Protein AF-A0A7S0RJR8-F1 (afdb_monomer)

Radius of gyration: 44.13 Å; Cα contacts (8 Å, |Δi|>4): 48; chains: 1; bounding box: 94×42×120 Å

Organism: NCBI:txid1411642

Secondary structure (DSSP, 8-state):
-HHHHHHHHHHHHHHHHHHHHHHHHHHHH-HHHHHHHHHHHHHHHHHHHHHHHHSSPTTSPP---PPPPHHHHHHHHHHHHHHHHHHHHHHHHHHHHHHHHHHHHHHHHHHHHHHHHHHHHHHHHHHHHHHHHHHHHHHHHHHHHHHHHHHHTSPPP-------

Structure (mmCIF, N/CA/C/O backbone):
data_AF-A0A7S0RJR8-F1
#
_entry.id   AF-A0A7S0RJR8-F1
#
loop_
_atom_site.group_PDB
_atom_site.id
_atom_site.type_symbol
_atom_site.label_atom_id
_atom_site.label_alt_id
_atom_site.label_comp_id
_atom_site.label_asym_id
_atom_site.label_entity_id
_atom_site.label_seq_id
_atom_site.pdbx_PDB_ins_code
_atom_site.Cartn_x
_atom_site.Cartn_y
_atom_site.Cartn_z
_atom_site.occupancy
_atom_site.B_iso_or_equiv
_atom_site.auth_seq_id
_atom_site.auth_comp_id
_atom_site.auth_asym_id
_atom_site.auth_atom_id
_atom_site.pdbx_PDB_model_num
ATOM 1 N N . MET A 1 1 ? 11.176 2.631 5.465 1.00 58.25 1 MET A N 1
ATOM 2 C CA . MET A 1 1 ? 9.996 1.814 5.839 1.00 58.25 1 MET A CA 1
ATOM 3 C C . MET A 1 1 ? 9.701 1.882 7.341 1.00 58.25 1 MET A C 1
ATOM 5 O O . MET A 1 1 ? 8.633 2.353 7.700 1.00 58.25 1 MET A O 1
ATOM 9 N N . ALA A 1 2 ? 10.635 1.516 8.232 1.00 62.03 2 ALA A N 1
ATOM 10 C CA . ALA A 1 2 ? 10.387 1.519 9.686 1.00 62.03 2 ALA A CA 1
ATOM 11 C C . ALA A 1 2 ? 10.075 2.907 10.294 1.00 62.03 2 ALA A C 1
ATOM 13 O O . ALA A 1 2 ? 9.291 3.003 11.236 1.00 62.03 2 ALA A O 1
ATOM 14 N N . LEU A 1 3 ? 10.650 3.986 9.744 1.00 73.12 3 LEU A N 1
ATOM 15 C CA . LEU A 1 3 ? 10.399 5.353 10.218 1.00 73.12 3 LEU A CA 1
ATOM 16 C C . LEU A 1 3 ? 8.960 5.811 9.921 1.00 73.12 3 LEU A C 1
ATOM 18 O O . LEU A 1 3 ? 8.278 6.314 10.804 1.00 73.12 3 LEU A O 1
ATOM 22 N N . SER A 1 4 ? 8.478 5.559 8.701 1.00 73.56 4 SER A N 1
ATOM 23 C CA . SER A 1 4 ? 7.111 5.874 8.266 1.00 73.56 4 SER A CA 1
ATOM 24 C C . SER A 1 4 ? 6.071 5.120 9.093 1.00 73.56 4 SER A C 1
ATOM 26 O O . SER A 1 4 ? 5.076 5.704 9.508 1.00 73.56 4 SER A O 1
ATOM 28 N N . PHE A 1 5 ? 6.339 3.847 9.406 1.00 73.56 5 PHE A N 1
ATOM 29 C CA . PHE A 1 5 ? 5.483 3.052 10.286 1.00 73.56 5 PHE A CA 1
ATOM 30 C C . PHE A 1 5 ? 5.447 3.610 11.716 1.00 73.56 5 PHE A C 1
ATOM 32 O O . PHE A 1 5 ? 4.370 3.769 12.285 1.00 73.56 5 PHE A O 1
ATOM 39 N N . LYS A 1 6 ? 6.603 3.977 12.287 1.00 78.00 6 LYS A N 1
ATOM 40 C CA . LYS A 1 6 ? 6.674 4.593 13.624 1.00 78.00 6 LYS A CA 1
ATOM 41 C C . LYS A 1 6 ? 5.931 5.929 13.693 1.00 78.00 6 LYS A C 1
ATOM 43 O O . LYS A 1 6 ? 5.209 6.159 14.658 1.00 78.00 6 LYS A O 1
ATOM 48 N N . ILE A 1 7 ? 6.073 6.786 12.680 1.00 80.38 7 ILE A N 1
ATOM 49 C CA . ILE A 1 7 ? 5.373 8.079 12.622 1.00 80.38 7 ILE A CA 1
ATOM 50 C C . ILE A 1 7 ? 3.868 7.872 12.431 1.00 80.38 7 ILE A C 1
ATOM 52 O O . ILE A 1 7 ? 3.084 8.497 13.139 1.00 80.38 7 ILE A O 1
ATOM 56 N N . GLY A 1 8 ? 3.459 6.953 11.551 1.00 75.88 8 GLY A N 1
ATOM 57 C CA . GLY A 1 8 ? 2.053 6.586 11.382 1.00 75.88 8 GLY A CA 1
ATOM 58 C C . GLY A 1 8 ? 1.438 6.066 12.681 1.00 75.88 8 GLY A C 1
ATOM 59 O O . GLY A 1 8 ? 0.373 6.521 13.086 1.00 75.88 8 GLY A O 1
ATOM 60 N N . MET A 1 9 ? 2.145 5.191 13.401 1.00 77.38 9 MET A N 1
ATOM 61 C CA . MET A 1 9 ? 1.681 4.677 14.689 1.00 77.38 9 MET A CA 1
ATOM 62 C C . MET A 1 9 ? 1.600 5.764 15.770 1.00 77.38 9 MET A C 1
ATOM 64 O O . MET A 1 9 ? 0.661 5.767 16.567 1.00 77.38 9 MET A O 1
ATOM 68 N N . LEU A 1 10 ? 2.538 6.718 15.786 1.00 79.62 10 LEU A N 1
ATOM 69 C CA . LEU A 1 10 ? 2.441 7.889 16.659 1.00 79.62 10 LEU A CA 1
ATOM 70 C C . LEU A 1 10 ? 1.225 8.753 16.310 1.00 79.62 10 LEU A C 1
ATOM 72 O O . LEU A 1 10 ? 0.498 9.132 17.221 1.00 79.62 10 LEU A O 1
ATOM 76 N N . ALA A 1 11 ? 0.991 9.020 15.021 1.00 74.56 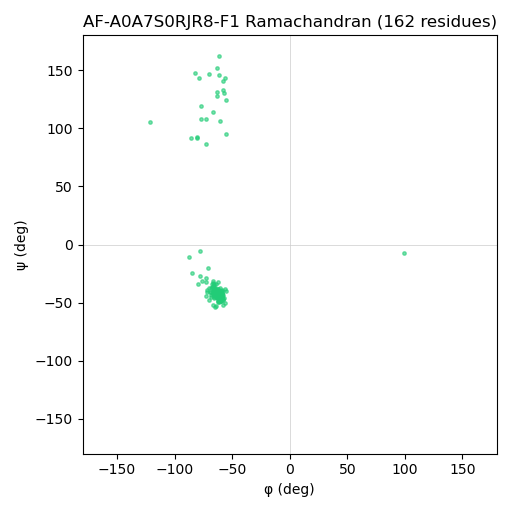11 ALA A N 1
ATOM 77 C CA . ALA A 1 11 ? -0.120 9.837 14.536 1.00 74.56 11 ALA A CA 1
ATOM 78 C C . ALA A 1 11 ? -1.484 9.223 14.882 1.00 74.56 11 ALA A C 1
ATOM 80 O O . ALA A 1 11 ? -2.380 9.927 15.337 1.00 74.56 11 ALA A O 1
ATOM 81 N N . VAL A 1 12 ? -1.625 7.899 14.752 1.00 73.81 12 VAL A N 1
ATOM 82 C CA . VAL A 1 12 ? -2.820 7.174 15.215 1.00 73.81 12 VAL A CA 1
ATOM 83 C C . VAL A 1 12 ? -3.028 7.415 16.711 1.00 73.81 12 VAL A C 1
ATOM 85 O O . VAL A 1 12 ? -4.123 7.772 17.137 1.00 73.81 12 VAL A O 1
ATOM 88 N N . LYS A 1 13 ? -1.970 7.293 17.520 1.00 72.81 13 LYS A N 1
ATOM 89 C CA . LYS A 1 13 ? -2.049 7.449 18.979 1.00 72.81 13 LYS A CA 1
ATOM 90 C C . LYS A 1 13 ? -2.361 8.886 19.418 1.00 72.81 13 LYS A C 1
ATOM 92 O O . LYS A 1 13 ? -3.048 9.070 20.423 1.00 72.81 13 LYS A O 1
ATOM 97 N N . THR A 1 14 ? -1.875 9.897 18.697 1.00 79.06 14 THR A N 1
ATOM 98 C CA . THR A 1 14 ? -2.161 11.311 18.991 1.00 79.06 14 THR A CA 1
ATOM 99 C C . THR A 1 14 ? -3.526 11.759 18.488 1.00 79.06 14 THR A C 1
ATOM 101 O O . THR A 1 14 ? -4.166 12.552 19.173 1.00 79.06 14 THR A O 1
ATOM 104 N N . LEU A 1 15 ? -4.007 11.238 17.356 1.00 77.06 15 LEU A N 1
ATOM 105 C CA . LEU A 1 15 ? -5.312 11.597 16.792 1.00 77.06 15 LEU A CA 1
ATOM 106 C C . LEU A 1 15 ? -6.472 10.792 17.391 1.00 77.06 15 LEU A C 1
ATOM 108 O O . LEU A 1 15 ? -7.588 11.300 17.451 1.00 77.06 15 LEU A O 1
ATOM 112 N N . ALA A 1 16 ? -6.230 9.589 17.919 1.00 76.06 16 ALA A N 1
ATOM 113 C CA . ALA A 1 16 ? -7.283 8.769 18.520 1.00 76.06 16 ALA A CA 1
ATOM 114 C C . ALA A 1 16 ? -7.993 9.474 19.688 1.00 76.06 16 ALA A C 1
ATOM 116 O O . ALA A 1 16 ? -9.217 9.444 19.773 1.00 76.06 16 ALA A O 1
ATOM 117 N N . LYS A 1 17 ? -7.249 10.166 20.561 1.00 79.50 17 LYS A N 1
ATOM 118 C CA . LYS A 1 17 ? -7.817 10.869 21.726 1.00 79.50 17 LYS A CA 1
ATOM 119 C C . LYS A 1 17 ? -8.755 12.033 21.365 1.00 79.50 17 LYS A C 1
ATOM 121 O O . LYS A 1 17 ? -9.876 12.041 21.874 1.00 79.50 17 LYS A O 1
ATOM 126 N N . PRO A 1 18 ? -8.356 13.021 20.537 1.00 82.00 18 PRO A N 1
ATOM 127 C CA . PRO A 1 18 ? -9.256 14.106 20.160 1.00 82.00 18 PRO A CA 1
ATOM 128 C C . PRO A 1 18 ? -10.472 13.588 19.385 1.00 82.00 18 PRO A C 1
ATOM 130 O O . PRO A 1 18 ? -11.582 14.026 19.670 1.00 82.00 18 PRO A O 1
ATOM 133 N N . PHE A 1 19 ? -10.303 12.600 18.497 1.00 82.62 19 PHE A N 1
ATOM 134 C CA . PHE A 1 19 ? -11.430 11.998 17.777 1.00 82.62 19 PHE A CA 1
ATOM 135 C C . PHE A 1 19 ? -12.404 11.274 18.709 1.00 82.62 19 PHE A C 1
ATOM 137 O O . PHE A 1 19 ? -13.611 11.493 18.608 1.00 82.62 19 PHE A O 1
ATOM 144 N N . ALA A 1 20 ? -11.905 10.471 19.651 1.00 80.44 20 ALA A N 1
ATOM 145 C CA . ALA A 1 20 ? -12.746 9.824 20.652 1.00 80.44 20 ALA A CA 1
ATOM 146 C C . ALA A 1 20 ? -13.516 10.863 21.483 1.00 80.44 20 ALA A C 1
ATOM 148 O O . ALA A 1 20 ? -14.725 10.744 21.662 1.00 80.44 20 ALA A O 1
ATOM 149 N N . ASN A 1 21 ? -12.863 11.942 21.921 1.00 83.75 21 ASN A N 1
ATOM 150 C CA . ASN A 1 21 ? -13.533 13.007 22.671 1.00 83.75 21 ASN A CA 1
ATOM 151 C C . ASN A 1 21 ? -14.628 13.711 21.847 1.00 83.75 21 ASN A C 1
ATOM 153 O O . ASN A 1 21 ? -15.714 13.969 22.370 1.00 83.75 21 ASN A O 1
ATOM 157 N N . SER A 1 22 ? -14.387 13.972 20.559 1.00 85.81 22 SER A N 1
ATOM 158 C CA . SER A 1 22 ? -15.384 14.561 19.656 1.00 85.81 22 SER A CA 1
ATOM 159 C C . SER A 1 22 ? -16.577 13.635 19.411 1.00 85.81 22 SER A C 1
ATOM 161 O O . SER A 1 22 ? -17.720 14.082 19.497 1.00 85.81 22 SER A O 1
ATOM 163 N N . ILE A 1 23 ? -16.339 12.346 19.153 1.00 85.81 23 ILE A N 1
ATOM 164 C CA . ILE A 1 23 ? -17.403 11.347 18.966 1.00 85.81 23 ILE A CA 1
ATOM 165 C C . ILE A 1 23 ? -18.210 11.190 20.259 1.00 85.81 23 ILE A C 1
ATOM 167 O O . ILE A 1 23 ? -19.436 11.125 20.216 1.00 85.81 23 ILE A O 1
ATOM 171 N N . LYS A 1 24 ? -17.547 11.202 21.422 1.00 84.12 24 LYS A N 1
ATOM 172 C CA . LYS A 1 24 ? -18.195 11.065 22.732 1.00 84.12 24 LYS A CA 1
ATOM 173 C C . LYS A 1 24 ? -19.103 12.250 23.034 1.00 84.12 24 LYS A C 1
ATOM 175 O O . LYS A 1 24 ? -20.177 12.060 23.595 1.00 84.12 24 LYS A O 1
ATOM 180 N N . SER A 1 25 ? -18.687 13.457 22.644 1.00 86.00 25 SER A N 1
ATOM 181 C CA . SER A 1 25 ? -19.533 14.652 22.707 1.00 86.00 25 SER A CA 1
ATOM 182 C C . SER A 1 25 ? -20.795 14.472 21.855 1.00 86.00 25 SER A C 1
ATOM 184 O O . SER A 1 25 ? -21.903 14.618 22.360 1.00 86.00 25 SER A O 1
ATOM 186 N N . GLN A 1 26 ? -20.647 14.026 20.603 1.00 85.62 26 GLN A N 1
ATOM 187 C CA . GLN A 1 26 ? -21.782 13.796 19.698 1.00 85.62 26 GLN A CA 1
ATOM 188 C C . GLN A 1 26 ? -22.711 12.659 20.149 1.00 85.62 26 GLN A C 1
ATOM 190 O O . GLN A 1 26 ? -23.925 12.746 19.981 1.00 85.62 26 GLN A O 1
ATOM 195 N N . ALA A 1 27 ? -22.170 11.611 20.768 1.00 85.25 27 ALA A N 1
ATOM 196 C CA . ALA A 1 27 ? -22.957 10.501 21.297 1.00 85.25 27 ALA A CA 1
ATOM 197 C C . ALA A 1 27 ? -23.786 10.866 22.534 1.00 85.25 27 ALA A C 1
ATOM 199 O O . ALA A 1 27 ? -24.775 10.198 22.824 1.00 85.25 27 ALA A O 1
ATOM 200 N N . LYS A 1 28 ? -23.434 11.937 23.252 1.00 82.38 28 LYS A N 1
ATOM 201 C CA . LYS A 1 28 ? -24.309 12.495 24.292 1.00 82.38 28 LYS A CA 1
ATOM 202 C C . LYS A 1 28 ? -25.472 13.286 23.696 1.00 82.38 28 LYS A C 1
ATOM 204 O O . LYS A 1 28 ? -26.552 13.290 24.271 1.00 82.38 28 LYS A O 1
ATOM 209 N N . SER A 1 29 ? -25.256 13.918 22.545 1.00 85.88 29 SER A N 1
ATOM 210 C CA . SER A 1 29 ? -26.263 14.722 21.847 1.00 85.88 29 SER A CA 1
ATOM 211 C C . SER A 1 29 ? -27.288 13.879 21.081 1.00 85.88 29 SER A C 1
ATOM 213 O O . SER A 1 29 ? -28.414 14.324 20.878 1.00 85.88 29 SER A O 1
ATOM 215 N N . HIS A 1 30 ? -26.913 12.668 20.650 1.00 88.25 30 HIS A N 1
ATOM 216 C CA . HIS A 1 30 ? -27.758 11.796 19.831 1.00 88.25 30 HIS A CA 1
ATOM 217 C C . HIS A 1 30 ? -28.014 10.432 20.500 1.00 88.25 30 HIS A C 1
ATOM 219 O O . HIS A 1 30 ? -27.135 9.566 20.468 1.00 88.25 30 HIS A O 1
ATOM 225 N N . PRO A 1 31 ? -29.224 10.181 21.039 1.00 86.44 31 PRO A N 1
ATOM 226 C CA . PRO A 1 31 ? -29.531 8.944 21.766 1.00 86.44 31 PRO A CA 1
ATOM 227 C C . PRO A 1 31 ? -29.485 7.689 20.880 1.00 86.44 31 PRO A C 1
ATOM 229 O O . PRO A 1 31 ? -28.927 6.677 21.290 1.00 86.44 31 PRO A O 1
ATOM 232 N N . LEU A 1 32 ? -29.958 7.762 19.629 1.00 88.75 32 LEU A N 1
ATOM 233 C CA . LEU A 1 32 ? -29.871 6.636 18.683 1.00 88.75 32 LEU A CA 1
ATOM 234 C C . LEU A 1 32 ? -28.417 6.246 18.380 1.00 88.75 32 LEU A C 1
ATOM 236 O O . LEU A 1 32 ? -28.082 5.069 18.262 1.00 88.75 32 LEU A O 1
ATOM 240 N N . PHE A 1 33 ? -27.538 7.243 18.268 1.00 87.00 33 PHE A N 1
ATOM 241 C CA . PHE A 1 33 ? -26.118 7.014 18.027 1.00 87.00 33 PHE A CA 1
ATOM 242 C C . PHE A 1 33 ? -25.437 6.403 19.260 1.00 87.00 33 PHE A C 1
ATOM 244 O O . PHE A 1 33 ? -24.615 5.497 19.132 1.00 87.00 33 PHE A O 1
ATOM 251 N N . ASN A 1 34 ? -25.835 6.834 20.459 1.00 88.62 34 ASN A N 1
ATOM 252 C CA . ASN A 1 34 ? -25.393 6.255 21.723 1.00 88.62 34 ASN A CA 1
ATOM 253 C C . ASN A 1 34 ? -25.719 4.754 21.816 1.00 88.62 34 ASN A C 1
ATOM 255 O O . ASN A 1 34 ? -24.820 3.939 22.026 1.00 88.62 34 ASN A O 1
ATOM 259 N N . GLU A 1 35 ? -26.977 4.378 21.566 1.00 89.44 35 GLU A N 1
ATOM 260 C CA . GLU A 1 35 ? -27.414 2.978 21.601 1.00 89.44 35 GLU A CA 1
ATOM 261 C C . GLU A 1 35 ? -26.653 2.108 20.596 1.00 89.44 35 GLU A C 1
ATOM 263 O O . GLU A 1 35 ? -26.252 0.986 20.917 1.00 89.44 35 GLU A O 1
ATOM 268 N N . GLN A 1 36 ? -26.386 2.628 19.394 1.00 90.50 36 GLN A N 1
ATOM 269 C CA . GLN A 1 36 ? -25.582 1.926 18.393 1.00 90.50 36 GLN A CA 1
ATOM 270 C C . GLN A 1 36 ? -24.144 1.696 18.872 1.00 90.50 36 GLN A C 1
ATOM 272 O O . GLN A 1 36 ? -23.627 0.584 18.737 1.00 90.50 36 GLN A O 1
ATOM 277 N N . LEU A 1 37 ? -23.502 2.706 19.469 1.00 90.00 37 LEU A N 1
ATOM 278 C CA . LEU A 1 37 ? -22.151 2.575 20.022 1.00 90.00 37 LEU A CA 1
ATOM 279 C C . LEU A 1 37 ? -22.103 1.568 21.173 1.00 90.00 37 LEU A C 1
ATOM 281 O O . LEU A 1 37 ? -21.200 0.728 21.206 1.00 90.00 37 LEU A O 1
ATOM 285 N N . ILE A 1 38 ? -23.089 1.597 22.075 1.00 89.56 38 ILE A N 1
ATOM 286 C CA . ILE A 1 38 ? -23.222 0.613 23.154 1.00 89.56 38 ILE A CA 1
ATOM 287 C C . ILE A 1 38 ? -23.391 -0.789 22.561 1.00 89.56 38 ILE A C 1
ATOM 289 O O . ILE A 1 38 ? -22.667 -1.709 22.943 1.00 89.56 38 ILE A O 1
ATOM 293 N N . ALA A 1 39 ? -24.285 -0.972 21.587 1.00 89.88 39 ALA A N 1
ATOM 294 C CA . ALA A 1 39 ? -24.519 -2.269 20.958 1.00 89.88 39 ALA A CA 1
ATOM 295 C C . ALA A 1 39 ? -23.254 -2.819 20.279 1.00 89.88 39 ALA A C 1
ATOM 297 O O . ALA A 1 39 ? -22.937 -4.005 20.414 1.00 89.88 39 ALA A O 1
ATOM 298 N N . VAL A 1 40 ? -22.500 -1.964 19.584 1.00 90.94 40 VAL A N 1
ATOM 299 C CA . VAL A 1 40 ? -21.217 -2.323 18.967 1.00 90.94 40 VAL A CA 1
ATOM 300 C C . VAL A 1 40 ? -20.1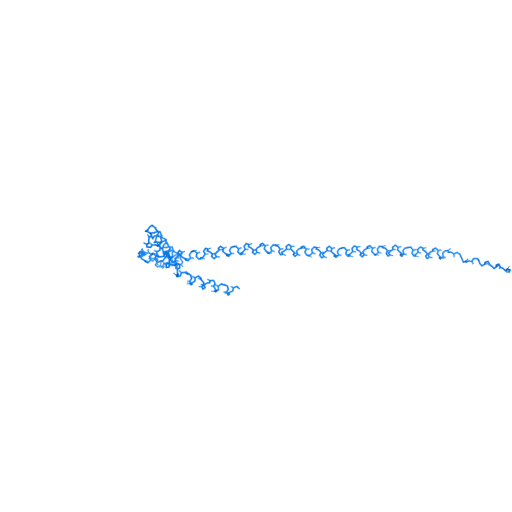82 -2.699 20.028 1.00 90.94 40 VAL A C 1
ATOM 302 O O . VAL A 1 40 ? -19.522 -3.730 19.891 1.00 90.94 40 VAL A O 1
ATOM 305 N N . ALA A 1 41 ? -20.071 -1.931 21.113 1.00 90.69 41 ALA A N 1
ATOM 306 C CA . ALA A 1 41 ? -19.147 -2.228 22.205 1.00 90.69 41 ALA A CA 1
ATOM 307 C C . ALA A 1 41 ? -19.466 -3.566 22.887 1.00 90.69 41 ALA A C 1
ATOM 309 O O . ALA A 1 41 ? -18.565 -4.369 23.132 1.00 90.69 41 ALA A O 1
ATOM 310 N N . GLN A 1 42 ? -20.748 -3.859 23.119 1.00 89.75 42 GLN A N 1
ATOM 311 C CA . GLN A 1 42 ? -21.191 -5.138 23.679 1.00 89.75 42 GLN A CA 1
ATOM 312 C C . GLN A 1 42 ? -20.900 -6.301 22.719 1.00 89.75 42 GLN A C 1
ATOM 314 O O . GLN A 1 42 ? -20.423 -7.350 23.152 1.00 89.75 42 GLN A O 1
ATOM 319 N N . LYS A 1 43 ? -21.129 -6.126 21.406 1.00 89.94 43 LYS A N 1
ATOM 320 C CA . LYS A 1 43 ? -20.761 -7.124 20.385 1.00 89.94 43 LYS A CA 1
ATOM 321 C C . LYS A 1 43 ? -19.256 -7.385 20.379 1.00 89.94 43 LYS A C 1
ATOM 323 O O . LYS A 1 43 ? -18.860 -8.546 20.417 1.00 89.94 43 LYS A O 1
ATOM 328 N N . LYS A 1 44 ? -18.430 -6.332 20.396 1.00 89.50 44 LYS A N 1
ATOM 329 C CA . LYS A 1 44 ? -16.966 -6.441 20.505 1.00 89.50 44 LYS A CA 1
ATOM 330 C C . LYS A 1 44 ? -16.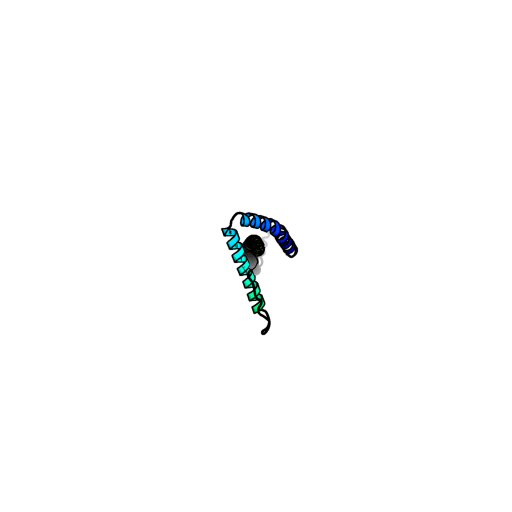579 -7.220 21.760 1.00 89.50 44 LYS A C 1
ATOM 332 O O . LYS A 1 44 ? -15.826 -8.179 21.662 1.00 89.50 44 LYS A O 1
ATOM 337 N N . HIS A 1 45 ? -17.122 -6.849 22.918 1.00 87.62 45 HIS A N 1
ATOM 338 C CA . HIS A 1 45 ? -16.809 -7.495 24.191 1.00 87.62 45 HIS A CA 1
ATOM 339 C C . HIS A 1 45 ? -17.135 -8.998 24.173 1.00 87.62 45 HIS A C 1
ATOM 341 O O . HIS A 1 45 ? -16.300 -9.821 24.551 1.00 87.62 45 HIS A O 1
ATOM 347 N N . ARG A 1 46 ? -18.310 -9.369 23.646 1.00 86.75 46 ARG A N 1
ATOM 348 C CA . ARG A 1 46 ? -18.708 -10.775 23.469 1.00 86.75 46 ARG A CA 1
ATOM 349 C C . ARG A 1 46 ? -17.822 -11.507 22.468 1.00 86.75 46 ARG A C 1
ATOM 351 O O . ARG A 1 46 ? -17.425 -12.634 22.740 1.00 86.75 46 ARG A O 1
ATOM 358 N N . ALA A 1 47 ? -17.490 -10.877 21.342 1.00 87.62 47 ALA A N 1
ATOM 359 C CA . ALA A 1 47 ? -16.603 -11.457 20.340 1.00 87.62 47 ALA A CA 1
ATOM 360 C C . ALA A 1 47 ? -15.207 -11.718 20.923 1.00 87.62 47 ALA A C 1
ATOM 362 O O . ALA A 1 47 ? -14.681 -12.815 20.765 1.00 87.62 47 ALA A O 1
ATOM 363 N N . THR A 1 48 ? -14.639 -10.767 21.671 1.00 87.00 48 THR A N 1
ATOM 364 C CA . THR A 1 48 ? -13.359 -10.954 22.367 1.00 87.00 48 THR A CA 1
ATOM 365 C C . THR A 1 48 ? -13.432 -12.113 23.358 1.00 87.00 48 THR A C 1
ATOM 367 O O . THR A 1 48 ? -12.530 -12.948 23.377 1.00 87.00 48 THR A O 1
ATOM 370 N N . ALA A 1 49 ? -14.497 -12.209 24.158 1.00 86.56 49 ALA A N 1
ATOM 371 C CA . ALA A 1 49 ? -14.667 -13.305 25.111 1.00 86.56 49 ALA A CA 1
ATOM 372 C C . ALA A 1 49 ? -14.845 -14.667 24.422 1.00 86.56 49 ALA A C 1
ATOM 374 O O . ALA A 1 49 ? -14.301 -15.666 24.897 1.00 86.56 49 ALA A O 1
ATOM 375 N N . TRP A 1 50 ? -15.544 -14.703 23.284 1.00 86.25 50 TRP A N 1
ATOM 376 C CA . TRP A 1 50 ? -15.677 -15.895 22.452 1.00 86.25 50 TRP A CA 1
ATOM 377 C C . TRP A 1 50 ? -14.328 -16.332 21.876 1.00 86.25 50 TRP A C 1
ATOM 379 O O . TRP A 1 50 ? -13.924 -17.463 22.121 1.00 86.25 50 TRP A O 1
ATOM 389 N N . VAL A 1 51 ? -13.587 -15.433 21.213 1.00 88.25 51 VAL A N 1
ATOM 390 C CA . VAL A 1 51 ? -12.244 -15.727 20.675 1.00 88.25 51 VAL A CA 1
ATOM 391 C C . VAL A 1 51 ? -11.314 -16.202 21.788 1.00 88.25 51 VAL A C 1
ATOM 393 O O . VAL A 1 51 ? -10.638 -17.214 21.650 1.00 88.25 51 VAL A O 1
ATOM 396 N N . THR A 1 52 ? -11.314 -15.505 22.925 1.00 85.50 52 THR A N 1
ATOM 397 C CA . THR A 1 52 ? -10.469 -15.867 24.071 1.00 85.50 52 THR A CA 1
ATOM 398 C C . THR A 1 52 ? -10.827 -17.246 24.611 1.00 85.50 52 THR A C 1
ATOM 400 O O . THR A 1 52 ? -9.941 -18.001 24.986 1.00 85.50 52 THR A O 1
ATOM 403 N N . SER A 1 53 ? -12.113 -17.594 24.650 1.00 82.50 53 SER A N 1
ATOM 404 C CA . SER A 1 53 ? -12.545 -18.919 25.099 1.00 82.50 53 SER A CA 1
ATOM 405 C C . SER A 1 53 ? -12.237 -20.007 24.065 1.00 82.50 53 SER A C 1
ATOM 407 O O . SER A 1 53 ? -11.933 -21.122 24.460 1.00 82.50 53 SER A O 1
ATOM 409 N N . ALA A 1 54 ? -12.276 -19.690 22.767 1.00 84.69 54 ALA A N 1
ATOM 410 C CA . ALA A 1 54 ? -11.959 -20.621 21.682 1.00 84.69 54 ALA A CA 1
ATOM 411 C C . ALA A 1 54 ? -10.456 -20.929 21.566 1.00 84.69 54 ALA A C 1
ATOM 413 O O . ALA A 1 54 ? -10.083 -22.008 21.123 1.00 84.69 54 ALA A O 1
ATOM 414 N N . LEU A 1 55 ? -9.593 -19.986 21.954 1.00 86.56 55 LEU A N 1
ATOM 415 C CA . LEU A 1 55 ? -8.135 -20.144 21.910 1.00 86.56 55 LEU A CA 1
ATOM 416 C C . LEU A 1 55 ? -7.547 -20.789 23.171 1.00 86.56 55 LEU A C 1
ATOM 418 O O . LEU A 1 55 ? -6.358 -21.106 23.195 1.00 86.56 55 LEU A O 1
ATOM 422 N N . LYS A 1 56 ? -8.338 -20.944 24.237 1.00 83.31 56 LYS A N 1
ATOM 423 C CA . LYS A 1 56 ? -7.867 -21.590 25.460 1.00 83.31 56 LYS A CA 1
ATOM 424 C C . LYS A 1 56 ? -7.953 -23.120 25.346 1.00 83.31 56 LYS A C 1
ATOM 426 O O . LYS A 1 56 ? -8.878 -23.629 24.718 1.00 83.31 56 LYS A O 1
ATOM 431 N N . PRO A 1 57 ? -7.026 -23.855 25.986 1.00 77.00 57 PRO A N 1
ATOM 432 C CA . PRO A 1 57 ? -7.038 -25.313 25.993 1.00 77.00 57 PRO A CA 1
ATOM 433 C C . PRO A 1 57 ? -8.289 -25.885 26.675 1.00 77.00 57 PRO A C 1
ATOM 435 O O . PRO A 1 57 ? -8.893 -25.262 27.562 1.00 77.00 57 PRO A O 1
ATOM 438 N N . GLU A 1 58 ? -8.660 -27.086 26.236 1.00 73.00 58 GLU A N 1
ATOM 439 C CA . GLU A 1 58 ? -9.835 -27.828 26.687 1.00 73.00 58 GLU A CA 1
ATOM 440 C C . GLU A 1 58 ? -9.803 -28.040 28.213 1.00 73.00 58 GLU A C 1
ATOM 442 O O . GLU A 1 58 ? -8.780 -28.415 28.780 1.00 73.00 58 GLU A O 1
ATOM 447 N N . GLY A 1 59 ? -10.911 -27.718 28.893 1.00 66.06 59 GLY A N 1
ATOM 448 C CA . GLY A 1 59 ? -11.037 -27.786 30.359 1.00 66.06 59 GLY A CA 1
ATOM 449 C C . GLY A 1 59 ? -10.869 -26.455 31.106 1.00 66.06 59 GLY A C 1
ATOM 450 O O . GLY A 1 59 ? -11.137 -26.383 32.305 1.00 66.06 59 GLY A O 1
ATOM 451 N N . SER A 1 60 ? -10.487 -25.373 30.426 1.00 70.12 60 SER A N 1
ATOM 452 C CA . SER A 1 60 ? -10.425 -24.041 31.042 1.00 70.12 60 SER A CA 1
ATOM 453 C C . SER A 1 60 ? -11.816 -23.377 31.160 1.00 70.12 60 SER A C 1
ATOM 455 O O . SER A 1 60 ? -12.661 -23.531 30.272 1.00 70.12 60 SER A O 1
ATOM 457 N N . PRO A 1 61 ? -12.100 -22.628 32.248 1.00 66.88 61 PRO A N 1
ATOM 458 C CA . PRO A 1 61 ? -13.414 -22.026 32.461 1.00 66.88 61 PRO A CA 1
ATOM 459 C C . PRO A 1 61 ? -13.751 -21.008 31.363 1.00 66.88 61 PRO A C 1
ATOM 461 O O . PRO A 1 61 ? -12.947 -20.124 31.041 1.00 66.88 61 PRO A O 1
ATOM 464 N N . LYS A 1 62 ? -14.965 -21.129 30.804 1.00 62.28 62 LYS A N 1
ATOM 465 C CA . LYS A 1 62 ? -15.492 -20.215 29.779 1.00 62.28 62 LYS A CA 1
ATOM 466 C C . LYS A 1 62 ? -15.495 -18.785 30.316 1.00 62.28 62 LYS A C 1
ATOM 468 O O . LYS A 1 62 ? -15.964 -18.533 31.425 1.00 62.28 62 LYS A O 1
ATOM 473 N N . VAL A 1 63 ? -14.992 -17.840 29.522 1.00 68.94 63 VAL A N 1
ATOM 474 C CA . VAL A 1 63 ? -14.976 -16.425 29.907 1.00 68.94 63 VAL A CA 1
ATOM 475 C C . VAL A 1 63 ? -16.406 -15.893 29.829 1.00 68.94 63 VAL A C 1
ATOM 477 O O . VAL A 1 63 ? -16.956 -15.727 28.741 1.00 68.94 63 VAL A O 1
ATOM 480 N N . PHE A 1 64 ? -17.024 -15.643 30.984 1.00 60.34 64 PHE A N 1
ATOM 481 C CA . PHE A 1 64 ? -18.372 -15.087 31.042 1.00 60.34 64 PHE A CA 1
ATOM 482 C C . PHE A 1 64 ? -18.324 -13.581 30.755 1.00 60.34 64 PHE A C 1
ATOM 484 O O . PHE A 1 64 ? -17.856 -12.791 31.573 1.00 60.34 64 PHE A O 1
ATOM 491 N N . ALA A 1 65 ? -18.799 -13.177 29.578 1.00 66.62 65 ALA A N 1
ATOM 492 C CA . ALA A 1 65 ? -18.957 -11.770 29.226 1.00 66.62 65 ALA A CA 1
ATOM 493 C C . ALA A 1 65 ? -20.316 -11.261 29.726 1.00 66.62 65 ALA A C 1
ATOM 495 O O . ALA A 1 65 ? -21.329 -11.372 29.031 1.00 66.62 65 ALA A O 1
ATOM 496 N N . GLY A 1 66 ? -20.341 -10.716 30.944 1.00 72.19 66 GLY A N 1
ATOM 497 C CA . GLY A 1 66 ? -21.489 -9.955 31.440 1.00 72.19 66 GLY A CA 1
ATOM 498 C C . GLY A 1 66 ? -21.763 -8.713 30.580 1.00 72.19 66 GLY A C 1
ATOM 499 O O . GLY A 1 66 ? -20.903 -8.265 29.819 1.00 72.19 66 GLY A O 1
ATOM 500 N N . LYS A 1 67 ? -22.968 -8.138 30.687 1.00 75.75 67 LYS A N 1
ATOM 501 C CA . LYS A 1 67 ? -23.255 -6.843 30.049 1.00 75.75 67 LYS A CA 1
ATOM 502 C C . LYS A 1 67 ? -22.359 -5.776 30.682 1.00 75.75 67 LYS A C 1
ATOM 504 O O . LYS A 1 67 ? -22.323 -5.642 31.903 1.00 75.75 67 LYS A O 1
ATOM 509 N N . LEU A 1 68 ? -21.637 -5.026 29.855 1.00 78.00 68 LEU A N 1
ATOM 510 C CA . LEU A 1 68 ? -20.852 -3.884 30.324 1.00 78.00 68 LEU A CA 1
ATOM 511 C C . LEU A 1 68 ? -21.792 -2.744 30.758 1.00 78.00 68 LEU A C 1
ATOM 513 O O . LEU A 1 68 ? -22.841 -2.579 30.145 1.00 78.00 68 LEU A O 1
ATOM 517 N N . SER A 1 69 ? -21.414 -1.962 31.775 1.00 86.81 69 SER A N 1
ATOM 518 C CA . SER A 1 69 ? -22.134 -0.729 32.145 1.00 86.81 69 SER A CA 1
ATOM 519 C C . SER A 1 69 ? -22.178 0.243 30.961 1.00 86.81 69 SER A C 1
ATOM 521 O O . SER A 1 69 ? -21.182 0.369 30.241 1.00 86.81 69 SER A O 1
ATOM 523 N N . ASP A 1 70 ? -23.308 0.927 30.781 1.00 84.38 70 ASP A N 1
ATOM 524 C CA . ASP A 1 70 ? -23.590 1.770 29.613 1.00 84.38 70 ASP A CA 1
ATOM 525 C C . ASP A 1 70 ? -22.522 2.850 29.384 1.00 84.38 70 ASP A C 1
ATOM 527 O O . ASP A 1 70 ? -22.051 3.011 28.260 1.00 84.38 70 ASP A O 1
ATOM 531 N N . ASP A 1 71 ? -22.010 3.488 30.443 1.00 86.75 71 ASP A N 1
ATOM 532 C CA . ASP A 1 71 ? -20.929 4.481 30.338 1.00 86.75 71 ASP A CA 1
ATOM 533 C C . ASP A 1 71 ? -19.618 3.889 29.801 1.00 86.75 71 ASP A C 1
ATOM 535 O O . ASP A 1 71 ? -18.905 4.500 28.993 1.00 86.75 71 ASP A O 1
ATOM 539 N N . LYS A 1 72 ? -19.282 2.671 30.242 1.00 87.44 72 LYS A N 1
ATOM 540 C CA . LYS A 1 72 ? -18.086 1.962 29.772 1.00 87.44 72 LYS A CA 1
ATOM 541 C C . LYS A 1 72 ? -18.275 1.479 28.338 1.00 87.44 72 LYS A C 1
ATOM 543 O O . LYS A 1 72 ? -17.342 1.586 27.543 1.00 87.44 72 LYS A O 1
ATOM 548 N N . ALA A 1 73 ? -19.465 0.979 28.005 1.00 88.75 73 ALA A N 1
ATOM 549 C CA . ALA A 1 73 ? -19.802 0.534 26.658 1.00 88.75 73 ALA A CA 1
ATOM 550 C C . ALA A 1 73 ? -19.740 1.705 25.674 1.00 88.75 73 ALA A C 1
ATOM 552 O O . ALA A 1 73 ? -19.117 1.590 24.622 1.00 88.75 73 ALA A O 1
ATOM 553 N N . LEU A 1 74 ? -20.268 2.864 26.061 1.00 88.31 74 LEU A N 1
ATOM 554 C CA . LEU A 1 74 ? -20.202 4.080 25.267 1.00 88.31 74 LEU A CA 1
ATOM 555 C C . LEU A 1 74 ? -18.758 4.519 25.011 1.00 88.31 74 LEU A C 1
ATOM 557 O O . LEU A 1 74 ? -18.396 4.812 23.871 1.00 88.31 74 LEU A O 1
ATOM 561 N N . SER A 1 75 ? -17.909 4.532 26.046 1.00 87.62 75 SER A N 1
ATOM 562 C CA . SER A 1 75 ? -16.494 4.886 25.874 1.00 87.62 75 SER A CA 1
ATOM 563 C C . SER A 1 75 ? -15.784 3.918 24.927 1.00 87.62 75 SER A C 1
ATOM 565 O O . SER A 1 75 ? -15.131 4.359 23.989 1.00 87.62 75 SER A O 1
ATOM 567 N N . GLN A 1 76 ? -15.967 2.607 25.113 1.00 88.38 76 GLN A N 1
ATOM 568 C CA . GLN A 1 76 ? -15.330 1.598 24.262 1.00 88.38 76 GLN A CA 1
ATOM 569 C C . GLN A 1 76 ? -15.840 1.612 22.817 1.00 88.38 76 GLN A C 1
ATOM 571 O O . GLN A 1 76 ? -15.061 1.365 21.897 1.00 88.38 76 GLN A O 1
ATOM 576 N N . GLY A 1 77 ? -17.131 1.878 22.608 1.00 88.88 77 GLY A N 1
ATOM 577 C CA . GLY A 1 77 ? -17.717 2.017 21.276 1.00 88.88 77 GLY A CA 1
ATOM 578 C C . GLY A 1 77 ? -17.172 3.245 20.556 1.00 88.88 77 GLY A C 1
ATOM 579 O O . GLY A 1 77 ? -16.812 3.169 19.384 1.00 88.88 77 GLY A O 1
ATOM 580 N N . THR A 1 78 ? -17.039 4.354 21.283 1.00 89.06 78 THR A N 1
ATOM 581 C CA . THR A 1 78 ? -16.454 5.600 20.777 1.00 89.06 78 THR A CA 1
ATOM 582 C C . THR A 1 78 ? -14.989 5.413 20.373 1.00 89.06 78 THR A C 1
ATOM 584 O O . THR A 1 78 ? -14.608 5.792 19.265 1.00 89.06 78 THR A O 1
ATOM 587 N N . ASP A 1 79 ? -14.184 4.792 21.239 1.00 86.50 79 ASP A N 1
ATOM 588 C CA . ASP A 1 79 ? -12.773 4.512 20.958 1.00 86.50 79 ASP A CA 1
ATOM 589 C C . ASP A 1 79 ? -12.628 3.619 19.716 1.00 86.50 79 ASP A C 1
ATOM 591 O O . ASP A 1 79 ? -11.827 3.914 18.829 1.00 86.50 79 ASP A O 1
ATOM 595 N N . LEU A 1 80 ? -13.459 2.573 19.606 1.00 88.31 80 LEU A N 1
ATOM 596 C CA . LEU A 1 80 ? -13.469 1.674 18.451 1.00 88.31 80 LEU A CA 1
ATOM 597 C C . LEU A 1 80 ? -13.835 2.402 17.151 1.00 88.31 80 LEU A C 1
ATOM 599 O O . LEU A 1 80 ? -13.222 2.148 16.117 1.00 88.31 80 LEU A O 1
ATOM 603 N N . LEU A 1 81 ? -14.828 3.294 17.184 1.00 88.81 81 LEU A N 1
ATOM 604 C CA . LEU A 1 81 ? -15.236 4.047 16.000 1.00 88.81 81 LEU A CA 1
ATOM 605 C C . LEU A 1 81 ? -14.139 5.022 15.550 1.00 88.81 81 LEU A C 1
ATOM 607 O O . LEU A 1 81 ? -13.847 5.105 14.358 1.00 88.81 81 LEU A O 1
ATOM 611 N N . GLY A 1 82 ? -13.506 5.726 16.492 1.00 87.19 82 GLY A N 1
ATOM 612 C CA . GLY A 1 82 ? -12.381 6.615 16.193 1.00 87.19 82 GLY A CA 1
ATOM 613 C C . GLY A 1 82 ? -11.201 5.857 15.583 1.00 87.19 82 GLY A C 1
ATOM 614 O O . GLY A 1 82 ? -10.646 6.271 14.566 1.00 87.19 82 GLY A O 1
ATOM 615 N N . GLU A 1 83 ? -10.870 4.702 16.155 1.00 84.19 83 GLU A N 1
ATOM 616 C CA . GLU A 1 83 ? -9.842 3.804 15.636 1.00 84.19 83 GLU A CA 1
ATOM 617 C C . GLU A 1 83 ? -10.185 3.299 14.221 1.00 84.19 83 GLU A C 1
ATOM 619 O O . GLU A 1 83 ? -9.343 3.363 13.323 1.00 84.19 83 GLU A O 1
ATOM 624 N N . PHE A 1 84 ? -11.435 2.891 13.980 1.00 88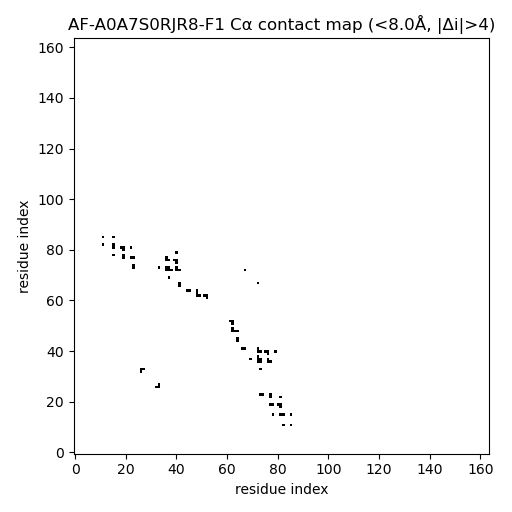.75 84 PHE A N 1
ATOM 625 C CA . PHE A 1 84 ? -11.896 2.439 12.665 1.00 88.75 84 PHE A CA 1
ATOM 626 C C . PHE A 1 84 ? -11.777 3.526 11.589 1.00 88.75 84 PHE A C 1
ATOM 628 O O . PHE A 1 84 ? -11.305 3.245 10.488 1.00 88.75 84 PHE A O 1
ATOM 635 N N . ILE A 1 85 ? -12.153 4.771 11.896 1.00 87.88 85 ILE A N 1
ATOM 636 C CA . ILE A 1 85 ? -12.042 5.895 10.953 1.00 87.88 85 ILE A CA 1
ATOM 637 C C . ILE A 1 85 ? -10.578 6.129 10.573 1.00 87.88 85 ILE A C 1
ATOM 639 O O . ILE A 1 85 ? -10.254 6.218 9.387 1.00 87.88 85 ILE A O 1
ATOM 643 N N . ILE A 1 86 ? -9.683 6.183 11.564 1.00 85.69 86 ILE A N 1
ATOM 644 C CA . ILE A 1 86 ? -8.254 6.407 11.324 1.00 85.69 86 ILE A CA 1
ATOM 645 C C . ILE A 1 86 ? -7.671 5.268 10.475 1.00 85.69 86 ILE A C 1
ATOM 647 O O . ILE A 1 86 ? -6.979 5.531 9.487 1.00 85.69 86 ILE A O 1
ATOM 651 N N . PHE A 1 87 ? -7.982 4.010 10.805 1.00 85.62 87 PHE A N 1
ATOM 652 C CA . PHE A 1 87 ? -7.531 2.862 10.016 1.00 85.62 87 PHE A CA 1
ATOM 653 C C . PHE A 1 87 ? -8.111 2.841 8.605 1.00 85.62 87 PHE A C 1
ATOM 655 O O . PHE A 1 87 ? -7.390 2.500 7.671 1.00 85.62 87 PHE A O 1
ATOM 662 N N . SER A 1 88 ? -9.373 3.231 8.426 1.00 89.88 88 SER A N 1
ATOM 663 C CA . SER A 1 88 ? -9.999 3.321 7.107 1.00 89.88 88 SER A CA 1
ATOM 664 C C . SER A 1 88 ? -9.273 4.338 6.227 1.00 89.88 88 SER A C 1
ATOM 666 O O . SER A 1 88 ? -8.907 4.023 5.096 1.00 89.88 88 SER A O 1
ATOM 668 N N . VAL A 1 89 ? -8.997 5.538 6.748 1.00 88.44 89 VAL A N 1
ATOM 669 C CA . VAL A 1 89 ? -8.255 6.577 6.013 1.00 88.44 89 VAL A CA 1
ATOM 670 C C . VAL A 1 89 ? -6.845 6.096 5.663 1.00 88.44 89 VAL A C 1
ATOM 672 O O . VAL A 1 89 ? -6.427 6.197 4.509 1.00 88.44 89 VAL A O 1
ATOM 675 N N . ALA A 1 90 ? -6.128 5.513 6.627 1.00 85.19 90 ALA A N 1
ATOM 676 C CA . ALA A 1 90 ? -4.798 4.957 6.387 1.00 85.19 90 ALA A CA 1
ATOM 677 C C . ALA A 1 90 ? -4.825 3.833 5.335 1.00 85.19 90 ALA A C 1
ATOM 679 O O . ALA A 1 90 ? -3.995 3.815 4.427 1.00 85.19 90 ALA A O 1
ATOM 680 N N . GLY A 1 91 ? -5.804 2.929 5.414 1.00 89.06 91 GLY A N 1
ATOM 681 C CA . GLY A 1 91 ? -5.992 1.835 4.466 1.00 89.06 91 GLY A CA 1
ATOM 682 C C . GLY A 1 91 ? -6.243 2.334 3.045 1.00 89.06 91 GLY A C 1
ATOM 683 O O . GLY A 1 91 ? -5.610 1.849 2.108 1.00 89.06 91 GLY A O 1
ATOM 684 N N . VAL A 1 92 ? -7.093 3.352 2.877 1.00 92.38 92 VAL A N 1
ATOM 685 C CA . VAL A 1 92 ? -7.342 3.987 1.572 1.00 92.38 92 VAL A CA 1
ATOM 686 C C . VAL A 1 92 ? -6.055 4.569 0.987 1.00 92.38 92 VAL A C 1
ATOM 688 O O . VAL A 1 92 ? -5.763 4.330 -0.185 1.00 92.38 92 VAL A O 1
ATOM 691 N N . ILE A 1 93 ? -5.256 5.275 1.793 1.00 90.25 93 ILE A N 1
ATOM 692 C CA . ILE A 1 93 ? -3.976 5.848 1.350 1.00 90.25 93 ILE A CA 1
ATOM 693 C C . ILE A 1 93 ? -3.015 4.743 0.902 1.00 90.25 93 ILE A C 1
ATOM 695 O O . ILE A 1 93 ? -2.450 4.828 -0.187 1.00 90.25 93 ILE A O 1
ATOM 699 N N . VAL A 1 94 ? -2.869 3.676 1.691 1.00 89.88 94 VAL A N 1
ATOM 700 C CA . VAL A 1 94 ? -1.979 2.553 1.359 1.00 89.88 94 VAL A CA 1
ATOM 701 C C . VAL A 1 94 ? -2.412 1.863 0.066 1.00 89.88 94 VAL A C 1
ATOM 703 O O . VAL A 1 94 ? -1.580 1.613 -0.806 1.00 89.88 94 VAL A O 1
ATOM 706 N N . VAL A 1 95 ? -3.708 1.586 -0.102 1.00 93.38 95 VAL A N 1
ATOM 707 C CA . VAL A 1 95 ? -4.237 0.972 -1.331 1.00 93.38 95 VAL A CA 1
ATOM 708 C C . VAL A 1 95 ? -4.014 1.885 -2.536 1.00 93.38 95 VAL A C 1
ATOM 710 O O . VAL A 1 95 ? -3.645 1.409 -3.613 1.00 93.38 95 VAL A O 1
ATOM 713 N N . TYR A 1 96 ? -4.207 3.193 -2.367 1.00 93.75 96 TYR A N 1
ATOM 714 C CA . TYR A 1 96 ? -3.956 4.176 -3.413 1.00 93.75 96 TYR A CA 1
ATOM 715 C C . TYR A 1 96 ? -2.478 4.208 -3.825 1.00 93.75 96 TYR A C 1
ATOM 717 O O . TYR A 1 96 ? -2.170 4.108 -5.015 1.00 93.75 96 TYR A O 1
ATOM 725 N N . GLU A 1 97 ? -1.555 4.287 -2.864 1.00 90.50 97 GLU A N 1
ATOM 726 C CA . GLU A 1 97 ? -0.119 4.268 -3.146 1.00 90.50 97 GLU A CA 1
ATOM 727 C C . GLU A 1 97 ? 0.318 2.956 -3.792 1.00 90.50 97 GLU A C 1
ATOM 729 O O . GLU A 1 97 ? 1.073 2.983 -4.763 1.00 90.50 97 GLU A O 1
ATOM 734 N N . TYR A 1 98 ? -0.210 1.823 -3.330 1.00 92.19 98 TYR A N 1
ATOM 735 C CA . TYR A 1 98 ? 0.055 0.517 -3.923 1.00 92.19 98 TYR A CA 1
ATOM 736 C C . TYR A 1 98 ? -0.378 0.460 -5.395 1.00 92.19 98 TYR A C 1
ATOM 738 O O . TYR A 1 98 ? 0.411 0.084 -6.264 1.00 92.19 98 TYR A O 1
ATOM 746 N N . ARG A 1 99 ? -1.604 0.902 -5.710 1.00 94.12 99 ARG A N 1
ATOM 747 C CA . ARG A 1 99 ? -2.091 0.976 -7.100 1.00 94.12 99 ARG A CA 1
ATOM 748 C C . ARG A 1 99 ? -1.229 1.910 -7.948 1.00 94.12 99 ARG A C 1
ATOM 750 O O . ARG A 1 99 ? -0.865 1.566 -9.071 1.00 94.12 99 ARG A O 1
ATOM 757 N N . ARG A 1 100 ? -0.858 3.071 -7.406 1.00 93.06 100 ARG A N 1
ATOM 758 C CA . ARG A 1 100 ? 0.016 4.039 -8.083 1.00 93.06 100 ARG A CA 1
ATOM 759 C C . ARG A 1 100 ? 1.408 3.461 -8.355 1.00 93.06 100 ARG A C 1
ATOM 761 O O . ARG A 1 100 ? 1.968 3.698 -9.426 1.00 93.06 100 ARG A O 1
ATOM 768 N N . GLN A 1 101 ? 1.963 2.711 -7.408 1.00 91.50 101 GLN A N 1
ATOM 769 C CA . GLN A 1 101 ? 3.267 2.064 -7.524 1.00 91.50 101 GLN A CA 1
ATOM 770 C C . GLN A 1 101 ? 3.268 1.022 -8.650 1.00 91.50 101 GLN A C 1
ATOM 772 O O . GLN A 1 101 ? 4.166 1.041 -9.489 1.00 91.50 101 GLN A O 1
ATOM 777 N N . GLN A 1 102 ? 2.220 0.198 -8.744 1.00 91.56 102 GLN A N 1
ATOM 778 C CA . GLN A 1 102 ? 2.071 -0.792 -9.819 1.00 91.56 102 GLN A CA 1
ATOM 779 C C . GLN A 1 102 ? 2.092 -0.152 -11.216 1.00 91.56 102 GLN A C 1
ATOM 781 O O . GLN A 1 102 ? 2.786 -0.627 -12.117 1.00 91.56 102 GLN A O 1
ATOM 786 N N . VAL A 1 103 ? 1.395 0.978 -11.395 1.00 91.88 103 VAL A N 1
ATOM 787 C CA . VAL A 1 103 ? 1.397 1.719 -12.669 1.00 91.88 103 VAL A CA 1
ATOM 788 C C . VAL A 1 103 ? 2.800 2.232 -13.011 1.00 91.88 103 VAL A C 1
ATOM 790 O O . VAL A 1 103 ? 3.248 2.098 -14.152 1.00 91.88 103 VAL A O 1
ATOM 793 N N . LYS A 1 104 ? 3.527 2.778 -12.027 1.00 91.25 104 LYS A N 1
ATOM 794 C CA . LYS A 1 104 ? 4.908 3.246 -12.227 1.00 91.25 104 LYS A CA 1
ATOM 795 C C . LYS A 1 104 ? 5.861 2.111 -12.585 1.00 91.25 104 LYS A C 1
ATOM 797 O O . LYS A 1 104 ? 6.704 2.280 -13.463 1.00 91.25 104 LYS A O 1
ATOM 802 N N . GLU A 1 105 ? 5.736 0.960 -11.938 1.00 90.56 105 GLU A N 1
ATOM 803 C CA . GLU A 1 105 ? 6.578 -0.200 -12.228 1.00 90.56 105 GLU A CA 1
ATOM 804 C C . GLU A 1 105 ? 6.312 -0.762 -13.625 1.00 90.56 105 GLU A C 1
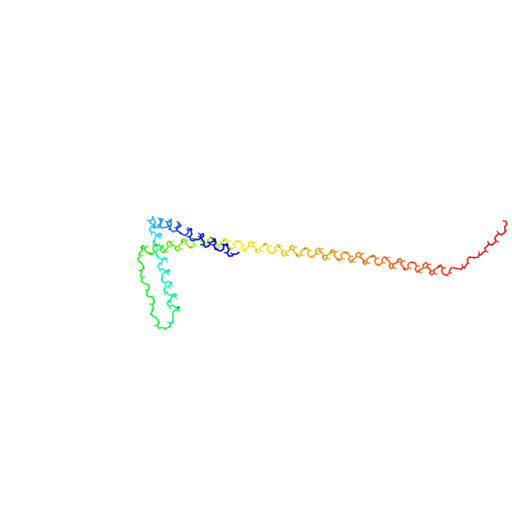ATOM 806 O O . GLU A 1 105 ? 7.261 -1.068 -14.351 1.00 90.56 105 GLU A O 1
ATOM 811 N N . ALA A 1 106 ? 5.047 -0.831 -14.046 1.00 90.50 106 ALA A N 1
ATOM 812 C CA . ALA A 1 106 ? 4.683 -1.229 -15.402 1.00 90.50 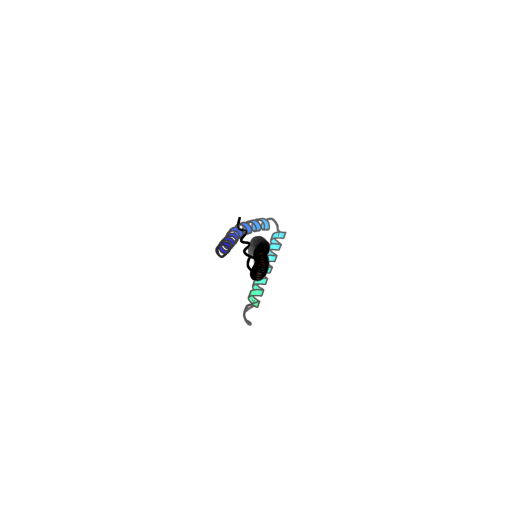106 ALA A CA 1
ATOM 813 C C . ALA A 1 106 ? 5.256 -0.261 -16.452 1.00 90.50 106 ALA A C 1
ATOM 815 O O . ALA A 1 106 ? 5.873 -0.704 -17.424 1.00 90.50 106 ALA A O 1
ATOM 816 N N . ALA A 1 107 ? 5.127 1.051 -16.231 1.00 92.06 107 ALA A N 1
ATOM 817 C CA . ALA A 1 107 ? 5.722 2.068 -17.095 1.00 92.06 107 ALA A CA 1
ATOM 818 C C . ALA A 1 107 ? 7.257 1.950 -17.144 1.00 92.06 107 ALA A C 1
ATOM 820 O O . ALA A 1 107 ? 7.852 1.980 -18.220 1.00 92.06 107 ALA A O 1
ATOM 821 N N . GLY A 1 108 ? 7.903 1.723 -15.997 1.00 91.62 108 GLY A N 1
ATOM 822 C CA . GLY A 1 108 ? 9.349 1.526 -15.911 1.00 91.62 108 GLY A CA 1
ATOM 823 C C . GLY A 1 108 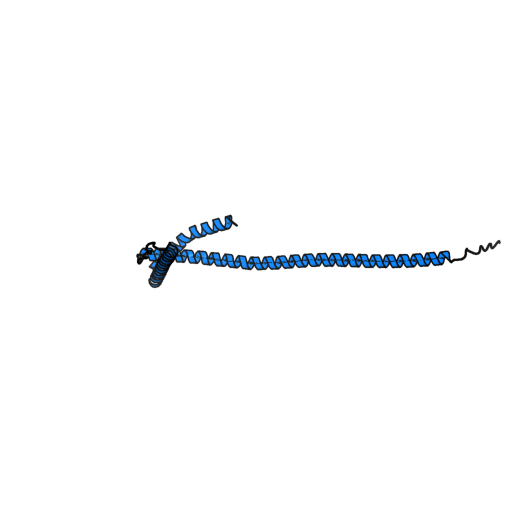? 9.836 0.275 -16.649 1.00 91.62 108 GLY A C 1
ATOM 824 O O . GLY A 1 108 ? 10.881 0.312 -17.298 1.00 91.62 108 GLY A O 1
ATOM 825 N N . LYS A 1 109 ? 9.083 -0.833 -16.596 1.00 92.81 109 LYS A N 1
ATOM 826 C CA . LYS A 1 109 ? 9.393 -2.053 -17.361 1.00 92.81 109 LYS A CA 1
ATOM 827 C C . LYS A 1 109 ? 9.276 -1.816 -18.868 1.00 92.81 109 LYS A C 1
ATOM 829 O O . LYS A 1 109 ? 10.180 -2.220 -19.595 1.00 92.81 109 LYS A O 1
ATOM 834 N N . ARG A 1 110 ? 8.227 -1.119 -19.321 1.00 91.38 110 ARG A N 1
ATOM 835 C CA . ARG A 1 110 ? 8.041 -0.755 -20.739 1.00 91.38 110 ARG A CA 1
ATOM 836 C C . ARG A 1 110 ? 9.172 0.137 -21.246 1.00 91.38 110 ARG A C 1
ATOM 838 O O . ARG A 1 110 ? 9.825 -0.223 -22.217 1.00 91.38 110 ARG A O 1
ATOM 845 N N . ALA A 1 111 ? 9.509 1.198 -20.513 1.00 93.50 111 ALA A N 1
ATOM 846 C CA . ALA A 1 111 ? 10.619 2.082 -20.870 1.00 93.50 111 ALA A CA 1
ATOM 847 C C . ALA A 1 111 ? 11.965 1.334 -20.956 1.00 93.50 111 ALA A C 1
ATOM 849 O O . ALA A 1 111 ? 12.758 1.562 -21.869 1.00 93.50 111 ALA A O 1
ATOM 850 N N . LYS A 1 112 ? 12.224 0.391 -20.037 1.00 93.69 112 LYS A N 1
ATOM 851 C CA . LYS A 1 112 ? 13.424 -0.463 -20.091 1.00 93.69 112 LYS A CA 1
ATOM 852 C C . LYS A 1 112 ? 13.410 -1.417 -21.290 1.00 93.69 112 LYS A C 1
ATOM 854 O O . LYS A 1 112 ? 14.468 -1.633 -21.877 1.00 93.69 112 LYS A O 1
ATOM 859 N N . ALA A 1 113 ? 12.258 -1.988 -21.639 1.00 94.12 113 ALA A N 1
ATOM 860 C CA . ALA A 1 113 ? 12.114 -2.861 -22.803 1.00 94.12 113 ALA A CA 1
ATOM 861 C C . ALA A 1 113 ? 12.340 -2.088 -24.112 1.00 94.12 113 ALA A C 1
ATOM 863 O O . ALA A 1 113 ? 13.143 -2.513 -24.936 1.00 94.12 113 ALA A O 1
ATOM 864 N N . GLU A 1 114 ? 11.741 -0.905 -24.251 1.00 94.44 114 GLU A N 1
ATOM 865 C CA . GLU A 1 114 ? 11.946 -0.019 -25.403 1.00 94.44 114 GLU A CA 1
ATOM 866 C C . GLU A 1 114 ? 13.409 0.416 -25.539 1.00 94.44 114 GLU A C 1
ATOM 868 O O . GLU A 1 114 ? 13.975 0.386 -26.630 1.00 94.44 114 GLU A O 1
ATOM 873 N N . ALA A 1 115 ? 14.067 0.768 -24.430 1.00 94.75 115 ALA A N 1
ATOM 874 C CA . ALA A 1 115 ? 15.483 1.122 -24.444 1.00 94.75 115 ALA A CA 1
ATOM 875 C C . ALA A 1 115 ? 16.386 -0.054 -24.861 1.00 94.75 115 ALA A C 1
ATOM 877 O O . ALA A 1 115 ? 17.414 0.163 -25.505 1.00 94.75 115 ALA A O 1
ATOM 878 N N . ARG A 1 116 ? 16.023 -1.294 -24.503 1.00 94.38 116 ARG A N 1
ATOM 879 C CA . ARG A 1 116 ? 16.735 -2.503 -24.950 1.00 94.38 116 ARG A CA 1
ATOM 880 C C . ARG A 1 116 ? 16.518 -2.751 -26.440 1.00 94.38 116 ARG A C 1
ATOM 882 O O . ARG A 1 116 ? 17.508 -2.886 -27.149 1.00 94.38 116 ARG A O 1
ATOM 889 N N . ALA A 1 117 ? 15.273 -2.686 -26.910 1.00 95.44 117 ALA A N 1
ATOM 890 C CA . ALA A 1 117 ? 14.938 -2.846 -28.323 1.00 95.44 117 ALA A CA 1
ATOM 891 C C . ALA A 1 117 ? 15.651 -1.805 -29.205 1.00 95.44 117 ALA A C 1
ATOM 893 O O . ALA A 1 117 ? 16.229 -2.145 -30.230 1.00 95.44 117 ALA A O 1
ATOM 894 N N . ARG A 1 118 ? 15.722 -0.537 -28.772 1.00 95.44 118 ARG A N 1
ATOM 895 C CA . ARG A 1 118 ? 16.482 0.505 -29.493 1.00 95.44 118 ARG A CA 1
ATOM 896 C C . ARG A 1 118 ? 17.970 0.175 -29.614 1.00 95.44 118 ARG A C 1
ATOM 898 O O . ARG A 1 118 ? 18.565 0.423 -30.658 1.00 95.44 118 ARG A O 1
ATOM 905 N N . LYS A 1 119 ? 18.580 -0.360 -28.552 1.00 95.38 119 LYS A N 1
ATOM 906 C CA . LYS A 1 119 ? 19.996 -0.761 -28.562 1.00 95.38 119 LYS A CA 1
ATOM 907 C C . LYS A 1 119 ? 20.244 -1.967 -29.462 1.00 95.38 119 LYS A C 1
ATOM 909 O O . LYS A 1 119 ? 21.290 -2.025 -30.095 1.00 95.38 119 LYS A O 1
ATOM 914 N N . GLU A 1 120 ? 19.313 -2.910 -29.493 1.00 95.12 120 GLU A N 1
ATOM 915 C CA . GLU A 1 120 ? 19.366 -4.084 -30.363 1.00 95.12 120 GLU A CA 1
ATOM 916 C C . GLU A 1 120 ? 19.249 -3.676 -31.833 1.00 95.12 120 GLU A C 1
ATOM 918 O O . GLU A 1 120 ? 20.189 -3.898 -32.589 1.00 95.12 120 GLU A O 1
ATOM 923 N N . ASN A 1 121 ? 18.230 -2.889 -32.187 1.00 95.88 121 ASN A N 1
ATOM 924 C CA . ASN A 1 121 ? 18.066 -2.350 -33.540 1.00 95.88 121 ASN A CA 1
ATOM 925 C C . ASN A 1 121 ? 19.291 -1.546 -34.008 1.00 95.88 121 ASN A C 1
ATOM 927 O O . ASN A 1 121 ? 19.687 -1.632 -35.167 1.00 95.88 121 ASN A O 1
ATOM 931 N N . ALA A 1 122 ? 19.920 -0.768 -33.118 1.00 95.31 122 ALA A N 1
ATOM 932 C CA . ALA A 1 122 ? 21.144 -0.036 -33.447 1.00 95.31 122 ALA A CA 1
ATOM 933 C C . ALA A 1 122 ? 22.339 -0.971 -33.715 1.00 95.31 122 ALA A C 1
ATOM 935 O O . ALA A 1 122 ? 23.158 -0.687 -34.590 1.00 95.31 122 ALA A O 1
ATOM 936 N N . ARG A 1 123 ? 22.446 -2.090 -32.984 1.00 95.62 123 ARG A N 1
ATOM 937 C CA . ARG A 1 123 ? 2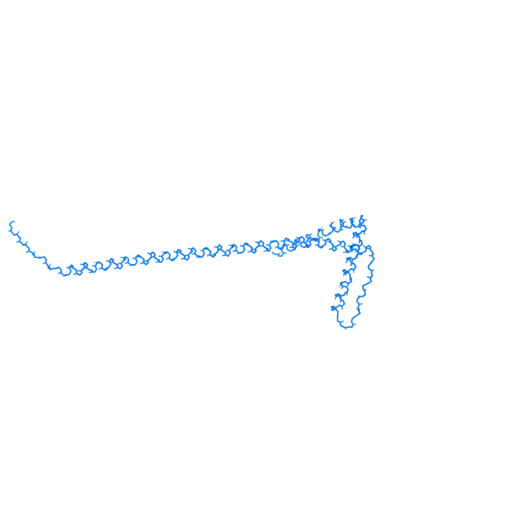3.471 -3.118 -33.226 1.00 95.62 123 ARG A CA 1
ATOM 938 C C . ARG A 1 123 ? 23.227 -3.842 -34.542 1.00 95.62 123 ARG A C 1
ATOM 940 O O . ARG A 1 123 ? 24.185 -4.066 -35.275 1.00 95.62 123 ARG A O 1
ATOM 947 N N . ASP A 1 124 ? 21.977 -4.156 -34.854 1.00 95.75 124 ASP A N 1
ATOM 948 C CA . ASP A 1 124 ? 21.619 -4.838 -36.096 1.00 95.75 124 ASP A CA 1
ATOM 949 C C . ASP A 1 124 ? 21.820 -3.929 -37.311 1.00 95.75 124 ASP A C 1
ATOM 951 O O . ASP A 1 124 ? 22.417 -4.352 -38.297 1.00 95.75 124 ASP A O 1
ATOM 955 N N . ALA A 1 125 ? 21.466 -2.645 -37.208 1.00 95.44 125 ALA A N 1
ATOM 956 C CA . ALA A 1 125 ? 21.782 -1.653 -38.235 1.00 95.44 125 ALA A CA 1
ATOM 957 C C . ALA A 1 125 ? 23.299 -1.522 -38.461 1.00 95.44 125 ALA A C 1
ATOM 959 O O . ALA A 1 125 ? 23.758 -1.446 -39.600 1.00 95.44 125 ALA A O 1
ATOM 960 N N . HIS A 1 126 ? 24.096 -1.540 -37.387 1.00 95.94 126 HIS A N 1
ATOM 961 C CA . HIS A 1 126 ? 25.553 -1.527 -37.501 1.00 95.94 126 HIS A CA 1
ATOM 962 C C . HIS A 1 126 ? 26.090 -2.805 -38.161 1.00 95.94 126 HIS A C 1
ATOM 964 O O . HIS A 1 126 ? 27.003 -2.729 -38.979 1.00 95.94 126 HIS A O 1
ATOM 970 N N . ARG A 1 127 ? 25.535 -3.979 -37.835 1.00 96.44 127 ARG A N 1
ATOM 971 C CA . ARG A 1 127 ? 25.900 -5.251 -38.480 1.00 96.44 127 ARG A CA 1
ATOM 972 C C . ARG A 1 127 ? 25.577 -5.236 -39.971 1.00 96.44 127 ARG A C 1
ATOM 974 O O . ARG A 1 127 ? 26.472 -5.504 -40.761 1.00 96.44 127 ARG A O 1
ATOM 981 N N . ALA A 1 128 ? 24.380 -4.802 -40.355 1.00 95.94 128 ALA A N 1
ATOM 982 C CA . ALA A 1 128 ? 24.005 -4.651 -41.761 1.00 95.94 128 ALA A CA 1
ATOM 983 C C . ALA A 1 128 ? 24.935 -3.670 -42.508 1.00 95.94 128 ALA A C 1
ATOM 985 O O . ALA A 1 128 ? 25.354 -3.915 -43.641 1.00 95.94 128 ALA A O 1
ATOM 986 N N . ALA A 1 129 ? 25.337 -2.570 -41.861 1.00 95.69 129 ALA A N 1
ATOM 987 C CA . ALA A 1 129 ? 26.306 -1.631 -42.429 1.00 95.69 129 ALA A CA 1
ATOM 988 C C . ALA A 1 129 ? 27.716 -2.236 -42.586 1.00 95.69 129 ALA A C 1
ATOM 990 O O . ALA A 1 129 ? 28.454 -1.857 -43.494 1.00 95.69 129 ALA A O 1
ATOM 991 N N . LEU A 1 130 ? 28.117 -3.163 -41.712 1.00 96.38 130 LEU A N 1
ATOM 992 C CA . LEU A 1 130 ? 29.373 -3.897 -41.869 1.00 96.38 130 LEU A CA 1
ATOM 993 C C . LEU A 1 130 ? 29.283 -4.924 -42.998 1.00 96.38 130 LEU A C 1
ATOM 995 O O . LEU A 1 130 ? 30.195 -4.991 -43.814 1.00 96.38 130 LEU A O 1
ATOM 999 N N . GLU A 1 131 ? 28.189 -5.678 -43.079 1.00 96.38 131 GLU A N 1
ATOM 1000 C C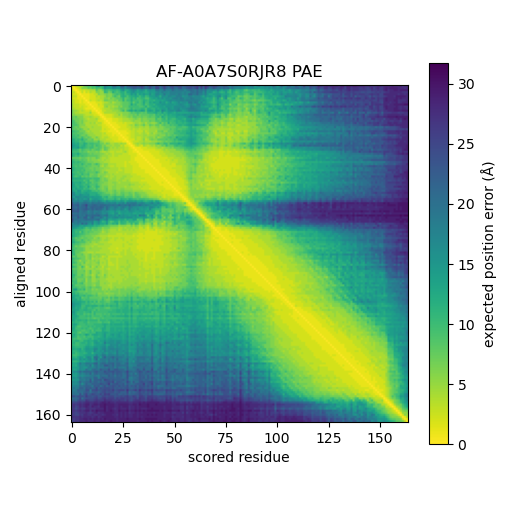A . GLU A 1 131 ? 27.972 -6.674 -44.134 1.00 96.38 131 GLU A CA 1
ATOM 1001 C C . GLU A 1 131 ? 27.984 -6.032 -45.524 1.00 96.38 131 GLU A C 1
ATOM 1003 O O . GLU A 1 131 ? 28.697 -6.490 -46.412 1.00 96.38 131 GLU A O 1
ATOM 1008 N N . THR A 1 132 ? 27.297 -4.901 -45.698 1.00 96.69 132 THR A N 1
ATOM 1009 C CA . THR A 1 132 ? 27.334 -4.146 -46.964 1.00 96.69 132 THR A CA 1
ATOM 1010 C C . THR A 1 132 ? 28.752 -3.702 -47.336 1.00 96.69 132 THR A C 1
ATOM 1012 O O . THR A 1 132 ? 29.166 -3.863 -48.483 1.00 96.69 132 THR A O 1
ATOM 1015 N N . LYS A 1 133 ? 29.549 -3.216 -46.376 1.00 96.50 133 LYS A N 1
ATOM 1016 C CA . LYS A 1 133 ? 30.959 -2.870 -46.624 1.00 96.50 133 LYS A CA 1
ATOM 1017 C C . LYS A 1 133 ? 31.811 -4.082 -46.995 1.00 96.50 133 LYS A C 1
ATOM 1019 O O . LYS A 1 133 ? 32.644 -3.959 -47.887 1.00 96.50 133 LYS A O 1
ATOM 1024 N N . LEU A 1 134 ? 31.607 -5.225 -46.339 1.00 96.88 134 LEU A N 1
ATOM 1025 C CA . LEU A 1 134 ? 32.302 -6.471 -46.673 1.00 96.88 134 LEU A CA 1
ATOM 1026 C C . LEU A 1 134 ? 31.984 -6.898 -48.109 1.00 96.88 134 LEU A C 1
ATOM 1028 O O . LEU A 1 134 ? 32.903 -7.088 -48.897 1.00 96.88 134 LEU A O 1
ATOM 1032 N N . THR A 1 135 ? 30.703 -6.913 -48.492 1.00 96.44 135 THR A N 1
ATOM 1033 C CA . THR A 1 135 ? 30.306 -7.259 -49.868 1.00 96.44 135 THR A CA 1
ATOM 1034 C C . THR A 1 135 ? 30.888 -6.304 -50.917 1.00 96.44 135 THR A C 1
ATOM 1036 O O . THR A 1 135 ? 31.304 -6.739 -51.987 1.00 96.44 135 THR A O 1
ATOM 1039 N N . ALA A 1 136 ? 30.983 -5.004 -50.616 1.00 95.62 136 ALA A N 1
ATOM 1040 C CA . ALA A 1 136 ? 31.602 -4.032 -51.517 1.00 95.62 136 ALA A CA 1
ATOM 1041 C C . ALA A 1 136 ? 33.123 -4.243 -51.666 1.00 95.62 136 ALA A C 1
ATOM 1043 O O . ALA A 1 136 ? 33.675 -4.067 -52.757 1.00 95.62 136 ALA A O 1
ATOM 1044 N N . LEU A 1 137 ? 33.802 -4.628 -50.579 1.00 96.44 137 LEU A N 1
ATOM 1045 C CA . LEU A 1 137 ? 35.223 -4.985 -50.604 1.00 96.44 137 LEU A CA 1
ATOM 1046 C C . LEU A 1 137 ? 35.466 -6.248 -51.437 1.00 96.44 137 LEU A C 1
ATOM 1048 O O . LEU A 1 137 ? 36.378 -6.247 -52.263 1.00 96.44 137 LEU A O 1
ATOM 1052 N N . ASP A 1 138 ? 34.629 -7.276 -51.288 1.00 96.88 138 ASP A N 1
ATOM 1053 C CA . ASP A 1 138 ? 34.726 -8.515 -52.072 1.00 96.88 138 ASP A CA 1
ATOM 1054 C C . ASP A 1 138 ? 34.578 -8.255 -53.578 1.00 96.88 138 ASP A C 1
ATOM 1056 O O . ASP A 1 138 ? 35.367 -8.761 -54.379 1.00 96.88 138 ASP A O 1
ATOM 1060 N N . LEU A 1 139 ? 33.626 -7.402 -53.974 1.00 96.19 139 LEU A N 1
ATOM 1061 C CA . LEU A 1 139 ? 33.457 -6.992 -55.374 1.00 96.19 139 LEU A CA 1
ATOM 1062 C C . LEU A 1 139 ? 34.692 -6.256 -55.912 1.00 96.19 139 LEU A C 1
ATOM 1064 O O . LEU A 1 139 ? 35.147 -6.529 -57.023 1.00 96.19 139 LEU A O 1
ATOM 1068 N N . SER A 1 140 ? 35.271 -5.360 -55.109 1.00 96.38 140 SER A N 1
ATOM 1069 C CA . SER A 1 140 ? 36.486 -4.626 -55.485 1.00 96.38 140 SER A CA 1
ATOM 1070 C C . SER A 1 140 ? 37.685 -5.566 -55.669 1.00 96.38 140 SER A C 1
ATOM 1072 O O . SER A 1 140 ? 38.480 -5.394 -56.594 1.00 96.38 140 SER A O 1
ATOM 1074 N N . LEU A 1 141 ? 37.815 -6.590 -54.817 1.00 96.19 141 LEU A N 1
ATOM 1075 C CA . LEU A 1 141 ? 38.853 -7.616 -54.946 1.00 96.19 141 LEU A CA 1
ATOM 1076 C C . LEU A 1 141 ? 38.668 -8.464 -56.206 1.00 96.19 141 LEU A C 1
ATOM 1078 O O . LEU A 1 141 ? 39.648 -8.730 -56.903 1.00 96.19 141 LEU A O 1
ATOM 1082 N N . GLN A 1 142 ? 37.433 -8.860 -56.525 1.00 95.75 142 GLN A N 1
ATOM 1083 C CA . GLN A 1 142 ? 37.131 -9.575 -57.768 1.00 95.75 142 GLN A CA 1
ATOM 1084 C C . GLN A 1 142 ? 37.507 -8.750 -59.002 1.00 95.75 142 GLN A C 1
ATOM 1086 O O . GLN A 1 142 ? 38.134 -9.277 -59.923 1.00 95.75 142 GLN A O 1
ATOM 1091 N N . GLU A 1 143 ? 37.195 -7.453 -59.007 1.00 95.50 143 GLU A N 1
ATOM 1092 C CA . GLU A 1 143 ? 37.577 -6.560 -60.101 1.00 95.50 143 GLU A CA 1
ATOM 1093 C C . GLU A 1 143 ? 39.103 -6.448 -60.240 1.00 95.50 143 GLU A C 1
ATOM 1095 O O . GLU A 1 143 ? 39.637 -6.553 -61.348 1.00 95.50 143 GLU A O 1
ATOM 1100 N N . LEU A 1 144 ? 39.824 -6.270 -59.128 1.00 94.44 144 LEU A N 1
ATOM 1101 C CA . LEU A 1 144 ? 41.287 -6.210 -59.135 1.00 94.44 144 LEU A CA 1
ATOM 1102 C C . LEU A 1 144 ? 41.911 -7.514 -59.640 1.00 94.44 144 LEU A C 1
ATOM 1104 O O . LEU A 1 144 ? 42.820 -7.458 -60.467 1.00 94.44 144 LEU A O 1
ATOM 1108 N N . MET A 1 145 ? 41.412 -8.674 -59.203 1.00 93.56 145 MET A N 1
ATOM 1109 C CA . MET A 1 145 ? 41.878 -9.976 -59.696 1.00 93.56 145 MET A CA 1
ATOM 1110 C C . MET A 1 145 ? 41.672 -10.113 -61.207 1.00 93.56 145 MET A C 1
ATOM 1112 O O . MET A 1 145 ? 42.579 -10.557 -61.912 1.00 93.56 145 MET A O 1
ATOM 1116 N N . LEU A 1 146 ? 40.522 -9.669 -61.722 1.00 92.50 146 LEU A N 1
ATOM 1117 C CA . LEU A 1 146 ? 40.242 -9.693 -63.156 1.00 92.50 146 LEU A CA 1
ATOM 1118 C C . LEU A 1 146 ? 41.196 -8.770 -63.927 1.00 92.50 146 LEU A C 1
ATOM 1120 O O . LEU A 1 146 ? 41.758 -9.175 -64.943 1.00 92.50 146 LEU A O 1
ATOM 1124 N N . ARG A 1 147 ? 41.459 -7.561 -63.416 1.00 92.94 147 ARG A N 1
ATOM 1125 C CA . ARG A 1 147 ? 42.433 -6.633 -64.012 1.00 92.94 147 ARG A CA 1
ATOM 1126 C C . ARG A 1 147 ? 43.844 -7.217 -64.026 1.00 92.94 147 ARG A C 1
ATOM 1128 O O . ARG A 1 147 ? 44.488 -7.177 -65.070 1.00 92.94 147 ARG A O 1
ATOM 1135 N N . VAL A 1 148 ? 44.315 -7.788 -62.917 1.00 92.38 148 VAL A N 1
ATOM 1136 C CA . VAL A 1 148 ? 45.635 -8.439 -62.853 1.00 92.38 148 VAL A CA 1
ATOM 1137 C C . VAL A 1 148 ? 45.730 -9.554 -63.895 1.00 92.38 148 VAL A C 1
ATOM 1139 O O . VAL A 1 148 ? 46.669 -9.550 -64.686 1.00 92.38 148 VAL A O 1
ATOM 1142 N N . HIS A 1 149 ? 44.718 -10.420 -63.986 1.00 89.38 149 HIS A N 1
ATOM 1143 C CA . HIS A 1 149 ? 44.677 -11.489 -64.984 1.00 89.38 149 HIS A CA 1
ATOM 1144 C C . HIS A 1 149 ? 44.745 -10.959 -66.426 1.00 89.38 149 HIS A C 1
ATOM 1146 O O . HIS A 1 149 ? 45.502 -11.470 -67.248 1.00 89.38 149 HIS A O 1
ATOM 1152 N N . THR A 1 150 ? 44.006 -9.888 -66.740 1.00 88.75 150 THR A N 1
ATOM 1153 C CA . THR A 1 150 ? 44.062 -9.267 -68.076 1.00 88.75 150 THR A CA 1
ATOM 1154 C C . THR A 1 150 ? 45.410 -8.613 -68.388 1.00 88.75 150 THR A C 1
ATOM 1156 O O . THR A 1 150 ? 45.836 -8.616 -69.542 1.00 88.75 150 THR A O 1
ATOM 1159 N N . LEU A 1 151 ? 46.090 -8.050 -67.382 1.00 83.75 151 LEU A N 1
ATOM 1160 C CA . LEU A 1 151 ? 47.424 -7.471 -67.544 1.00 83.75 151 LEU A CA 1
ATOM 1161 C C . LEU A 1 151 ? 48.484 -8.554 -67.751 1.00 83.75 151 LEU A C 1
ATOM 1163 O O . LEU A 1 151 ? 49.366 -8.375 -68.585 1.00 83.75 151 LEU A O 1
ATOM 1167 N N . GLU A 1 152 ? 48.374 -9.674 -67.039 1.00 85.06 152 GLU A N 1
ATOM 1168 C CA . GLU A 1 152 ? 49.275 -10.821 -67.176 1.00 85.06 152 GLU A CA 1
ATOM 1169 C C . GLU A 1 152 ? 49.156 -11.489 -68.555 1.00 85.06 152 GLU A C 1
ATOM 1171 O O . GLU A 1 152 ? 50.156 -11.899 -69.137 1.00 85.06 152 GLU A O 1
ATOM 1176 N N . GLN A 1 153 ? 47.954 -11.515 -69.140 1.00 79.75 153 GLN A N 1
ATOM 1177 C CA . GLN A 1 153 ? 47.732 -12.016 -70.502 1.00 79.75 153 GLN A CA 1
ATOM 1178 C C . GLN A 1 153 ? 48.136 -11.036 -71.613 1.00 79.75 153 GLN A C 1
ATOM 1180 O O . GLN A 1 153 ? 48.068 -11.379 -72.798 1.00 79.75 153 GLN A O 1
ATOM 1185 N N . ARG A 1 154 ? 48.540 -9.805 -71.278 1.00 73.12 154 ARG A N 1
ATOM 1186 C CA . ARG A 1 154 ? 48.879 -8.797 -72.282 1.00 73.12 154 ARG A CA 1
ATOM 1187 C C . ARG A 1 154 ? 50.277 -9.100 -72.847 1.00 73.12 154 ARG A C 1
ATOM 1189 O O . ARG A 1 154 ? 51.246 -9.087 -72.089 1.00 73.12 154 ARG A O 1
ATOM 1196 N N . PRO A 1 155 ? 50.426 -9.357 -74.162 1.00 62.44 155 PRO A N 1
ATOM 1197 C CA . PRO A 1 155 ? 51.734 -9.645 -74.743 1.00 62.44 155 PRO A CA 1
ATOM 1198 C C . PRO A 1 155 ? 52.674 -8.443 -74.552 1.00 62.44 155 PRO A C 1
ATOM 1200 O O . PRO A 1 155 ? 52.206 -7.298 -74.597 1.00 62.44 155 PRO A O 1
ATOM 1203 N N . PRO A 1 156 ? 53.987 -8.670 -74.344 1.00 64.38 156 PRO A N 1
ATOM 1204 C CA . PRO A 1 156 ? 54.937 -7.589 -74.111 1.00 64.38 156 PRO A CA 1
ATOM 1205 C C . PRO A 1 156 ? 54.879 -6.587 -75.271 1.00 64.38 156 PRO A C 1
ATOM 1207 O O . PRO A 1 156 ? 54.686 -6.995 -76.424 1.00 64.38 156 PRO A O 1
ATOM 1210 N N . PRO A 1 157 ? 55.028 -5.277 -75.000 1.00 65.12 157 PRO A N 1
ATOM 1211 C CA . PRO A 1 157 ? 54.905 -4.264 -76.035 1.00 65.12 157 PRO A CA 1
ATOM 1212 C C . PRO A 1 157 ? 55.878 -4.573 -77.176 1.00 65.12 157 PRO A C 1
ATOM 1214 O O . PRO A 1 157 ? 57.086 -4.707 -76.957 1.00 65.12 157 PRO A O 1
ATOM 1217 N N . ARG A 1 158 ? 55.358 -4.684 -78.409 1.00 61.50 158 ARG A N 1
ATOM 1218 C CA . ARG A 1 158 ? 56.207 -4.717 -79.604 1.00 61.50 158 ARG A CA 1
ATOM 1219 C C . ARG A 1 158 ? 56.966 -3.395 -79.635 1.00 61.50 158 ARG A C 1
ATOM 1221 O O . ARG A 1 158 ? 56.381 -2.357 -79.922 1.00 61.50 158 ARG A O 1
ATOM 1228 N N . ARG A 1 159 ? 58.261 -3.444 -79.309 1.00 59.28 159 ARG A N 1
ATOM 1229 C CA . ARG A 1 159 ? 59.207 -2.338 -79.490 1.00 59.28 159 ARG A CA 1
ATOM 1230 C C . ARG A 1 159 ? 59.175 -1.908 -80.960 1.00 59.28 159 ARG A C 1
ATOM 1232 O O . ARG A 1 159 ? 59.865 -2.504 -81.782 1.00 59.28 159 ARG A O 1
ATOM 1239 N N . SER A 1 160 ? 58.387 -0.889 -81.298 1.00 56.56 160 SER A N 1
ATOM 1240 C CA . SER A 1 160 ? 58.572 -0.156 -82.546 1.00 56.56 160 SER A CA 1
ATOM 1241 C C . SER A 1 160 ? 59.702 0.842 -82.322 1.00 56.56 160 SER A C 1
ATOM 1243 O O . SER A 1 160 ? 59.492 1.950 -81.835 1.00 56.56 160 SER A O 1
ATOM 1245 N N . TRP A 1 161 ? 60.923 0.426 -82.643 1.00 60.94 161 TRP A N 1
ATOM 1246 C CA . TRP A 1 161 ? 62.001 1.371 -82.900 1.00 60.94 161 TRP A CA 1
ATOM 1247 C C . TRP A 1 161 ? 61.722 2.016 -84.259 1.00 60.94 161 TRP A C 1
ATOM 1249 O O . TRP A 1 161 ? 62.168 1.515 -85.287 1.00 60.94 161 TRP A O 1
ATOM 1259 N N . SER A 1 162 ? 60.935 3.091 -84.289 1.00 55.78 162 SER A N 1
ATOM 1260 C CA . SER A 1 162 ? 60.948 4.014 -85.423 1.00 55.78 162 SER A CA 1
ATOM 1261 C C . SER A 1 162 ? 62.145 4.940 -85.239 1.00 55.78 162 SER A C 1
ATOM 1263 O O . SER A 1 162 ? 62.076 5.940 -84.530 1.00 55.78 162 SER A O 1
ATOM 1265 N N . ILE A 1 163 ? 63.259 4.515 -85.826 1.00 60.47 163 ILE A N 1
ATOM 1266 C CA . ILE A 1 163 ? 64.410 5.349 -86.153 1.00 60.47 163 ILE A CA 1
ATOM 1267 C C . ILE A 1 163 ? 63.937 6.321 -87.237 1.00 60.47 163 ILE A C 1
ATOM 1269 O O . ILE A 1 163 ? 63.589 5.854 -88.317 1.00 60.47 163 ILE A O 1
ATOM 1273 N N . PHE A 1 164 ? 63.889 7.614 -86.927 1.00 55.78 164 PHE A N 1
ATOM 1274 C CA . PHE A 1 164 ? 64.282 8.732 -87.793 1.00 55.78 164 PHE A CA 1
ATOM 1275 C C . PHE A 1 164 ? 64.506 9.965 -86.918 1.00 55.78 164 PHE A C 1
ATOM 1277 O O . PHE A 1 164 ? 63.667 10.203 -86.019 1.00 55.78 164 PHE A O 1
#

pLDDT: mean 85.15, std 10.38, range [55.78, 96.88]

Solvent-accessible surface area (backbone atoms only — not comparable to full-atom values): 9042 Å² total; per-residue (Å²): 111,72,65,62,51,53,50,51,54,49,49,51,64,63,49,36,56,60,44,21,54,54,47,48,54,50,34,72,76,32,66,73,56,30,54,50,27,28,51,51,24,50,50,50,51,45,51,53,30,48,54,55,44,70,73,46,65,93,89,62,83,74,56,81,67,70,86,68,57,66,72,60,18,37,50,51,18,27,44,50,51,31,48,50,53,54,50,50,55,52,48,52,51,51,54,50,51,50,56,53,48,53,54,51,52,53,53,52,50,50,55,53,50,53,56,50,50,53,54,50,52,52,49,50,52,50,49,52,57,48,50,54,50,50,55,53,50,52,53,52,50,53,51,50,53,52,51,52,53,56,57,71,69,48,75,76,81,80,81,76,81,78,85,126

Foldseek 3Di:
DVVVVVVLVVVLVVQLVVQLVVVLVVLVVDVVSLVVQLVVLLVVQVVVQVVVQVPDDPPDDRRDRDRDDSVVSSSSSSSVVSSVVSVVVVVVVVVVVVVVVVVVVVVVVVVVVVVVVVVVVVVVVVVVVVVVVVVVVVVVVVVVVVVVVVVVPDPDDPPPPPDD

InterPro domains:
  IPR010754 Optic atrophy 3-like [PF07047] (5-115)
  IPR010754 Optic atrophy 3-like [PTHR12499] (4-158)

Mean predicted aligned error: 12.51 Å

Sequence (164 aa):
MALSFKIGMLAVKTLAKPFANSIKSQAKSHPLFNEQLIAVAQKKHRATAWVTSALKPEGSPKVFAGKLSDDKALSQGTDLLGEFIIFSVAGVIVVYEYRRQQVKEAAGKRAKAEARARKENARDAHRAALETKLTALDLSLQELMLRVHTLEQRPPPRRSWSIF